Protein AF-A0A2M7PZ20-F1 (afdb_monomer_lite)

pLDDT: mean 94.22, std 8.08, range [56.91, 98.69]

Radius of gyration: 17.61 Å; chains: 1; bounding box: 41×24×47 Å

Secondary structure (DSSP, 8-state):
-EEEEEEEE--S-TT-SEEEEEEEEEEEE--STT-TT-EEEEEEEEEEEPHHHHHHSTT--SEEEEEEEEEEEEEETTEEEEEEEEEEESGGG-TTSPPEEEEEEEEEE--

Sequence (111 aa):
MGGFLQFGVTQASKALEAKNYIGAGVHANGIFSGREDDEFGLALARASFSKDYLSRNVGFKKNETAIEITYKLQVTDWLSVQPSYQYIVNPSGDPALSNASVGLLRAEIAI

Structure (mmCIF, N/CA/C/O backbone):
data_AF-A0A2M7PZ20-F1
#
_entry.id   AF-A0A2M7PZ20-F1
#
loop_
_atom_site.group_PDB
_atom_site.id
_atom_site.type_symbol
_atom_site.label_atom_id
_atom_site.label_alt_id
_atom_site.label_comp_id
_atom_site.label_asym_id
_atom_site.label_entity_id
_atom_site.label_seq_id
_atom_site.pdbx_PDB_ins_code
_atom_site.Cartn_x
_atom_site.Cartn_y
_atom_site.Cartn_z
_atom_site.occupancy
_atom_site.B_iso_or_equiv
_atom_site.auth_seq_id
_atom_site.auth_comp_id
_atom_site.auth_asym_id
_atom_site.auth_atom_id
_atom_site.pdbx_PDB_model_num
ATOM 1 N N . MET A 1 1 ? -1.670 10.419 17.078 1.00 90.94 1 MET A N 1
ATOM 2 C CA . MET A 1 1 ? -1.228 10.843 15.729 1.00 90.94 1 MET A CA 1
ATOM 3 C C . MET A 1 1 ? 0.243 10.534 15.586 1.00 90.94 1 MET A C 1
ATOM 5 O O . MET A 1 1 ? 1.010 10.878 16.479 1.00 90.94 1 MET A O 1
ATOM 9 N N . GLY A 1 2 ? 0.628 9.914 14.481 1.00 96.44 2 GLY A N 1
ATOM 10 C CA . GLY A 1 2 ? 2.014 9.574 14.197 1.00 96.44 2 GLY A CA 1
ATOM 11 C C . GLY A 1 2 ? 2.273 9.521 12.701 1.00 96.44 2 GLY A C 1
ATOM 12 O O . GLY A 1 2 ? 1.360 9.636 11.882 1.00 96.44 2 GLY A O 1
ATOM 13 N N . GLY A 1 3 ? 3.538 9.358 12.341 1.00 97.75 3 GLY A N 1
ATOM 14 C CA . GLY A 1 3 ? 3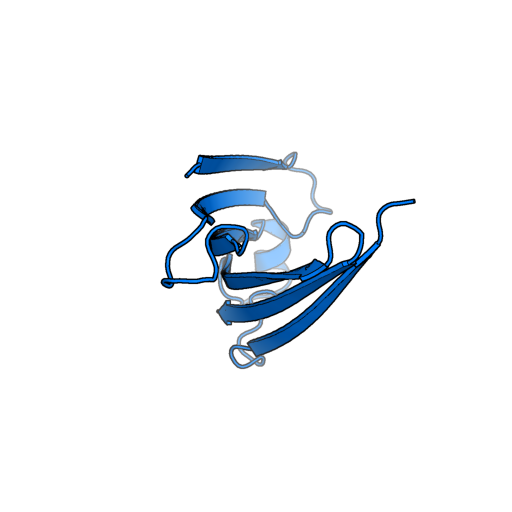.947 9.230 10.953 1.00 97.75 3 GLY A CA 1
ATOM 15 C C . GLY A 1 3 ? 5.228 8.432 10.828 1.00 97.75 3 GLY A C 1
ATOM 16 O O . GLY A 1 3 ? 5.968 8.259 11.797 1.00 97.75 3 GLY A O 1
ATOM 17 N N . PHE A 1 4 ? 5.474 7.939 9.623 1.00 98.19 4 PHE A N 1
ATOM 18 C CA . PHE A 1 4 ? 6.671 7.182 9.306 1.00 98.19 4 PHE A CA 1
ATOM 19 C C . PHE A 1 4 ? 7.257 7.608 7.963 1.00 98.19 4 PHE A C 1
ATOM 21 O O . PHE A 1 4 ? 6.558 8.084 7.066 1.00 98.19 4 PHE A O 1
ATOM 28 N N . LEU A 1 5 ? 8.561 7.378 7.836 1.00 98.06 5 LEU A N 1
ATOM 29 C CA . LEU A 1 5 ? 9.314 7.441 6.593 1.00 98.06 5 LEU A CA 1
ATOM 30 C C . LEU A 1 5 ? 10.179 6.187 6.506 1.00 98.06 5 LEU A C 1
ATOM 32 O O . LEU A 1 5 ? 10.822 5.794 7.479 1.00 98.06 5 LEU A O 1
ATOM 36 N N . GLN A 1 6 ? 10.196 5.565 5.337 1.00 97.44 6 GLN A N 1
ATOM 37 C CA . GLN A 1 6 ? 10.972 4.372 5.045 1.00 97.44 6 GLN A CA 1
ATOM 38 C C . GLN A 1 6 ? 11.735 4.576 3.740 1.00 97.44 6 GLN A C 1
ATOM 40 O O . GLN A 1 6 ? 11.186 5.046 2.747 1.00 97.44 6 GLN A O 1
ATOM 45 N N . PHE A 1 7 ? 13.004 4.187 3.731 1.00 96.88 7 PHE A N 1
ATOM 46 C CA . PHE A 1 7 ? 13.832 4.169 2.535 1.00 96.88 7 PHE A CA 1
ATOM 47 C C . PHE A 1 7 ? 14.546 2.826 2.439 1.00 96.88 7 PHE A C 1
ATOM 49 O O . PHE A 1 7 ? 15.085 2.333 3.428 1.00 96.88 7 PHE A O 1
ATOM 56 N N . GLY A 1 8 ? 14.542 2.237 1.248 1.00 93.19 8 GLY A N 1
ATOM 57 C CA . GLY A 1 8 ? 15.202 0.972 0.960 1.00 93.19 8 GLY A CA 1
ATOM 58 C C . GLY A 1 8 ? 16.026 1.073 -0.313 1.00 93.19 8 GLY A C 1
ATOM 59 O O . GLY A 1 8 ? 15.602 1.675 -1.298 1.00 93.19 8 GLY A O 1
ATOM 60 N N . VAL A 1 9 ? 17.202 0.460 -0.306 1.00 91.31 9 VAL A N 1
ATOM 61 C CA . VAL A 1 9 ? 18.056 0.304 -1.486 1.00 91.31 9 VAL A CA 1
ATOM 62 C C . VAL A 1 9 ? 18.517 -1.132 -1.567 1.00 91.31 9 VAL A C 1
ATOM 64 O O . VAL A 1 9 ? 18.830 -1.757 -0.556 1.00 91.31 9 VAL A O 1
ATOM 67 N N . THR A 1 10 ? 18.561 -1.651 -2.781 1.00 84.88 10 THR A N 1
ATOM 68 C CA . THR A 1 10 ? 19.056 -2.992 -3.052 1.00 84.88 10 THR A CA 1
ATOM 69 C C . THR A 1 10 ? 20.458 -2.922 -3.645 1.00 84.88 10 THR A C 1
ATOM 71 O O . THR A 1 10 ? 20.852 -1.927 -4.263 1.00 84.88 10 THR A O 1
ATOM 74 N N . GLN A 1 11 ? 21.249 -3.976 -3.427 1.00 74.25 11 GLN A N 1
ATOM 75 C CA . GLN A 1 11 ? 22.550 -4.093 -4.081 1.00 74.25 11 GLN A CA 1
ATOM 76 C C . GLN A 1 11 ? 22.366 -4.121 -5.603 1.00 74.25 11 GLN A C 1
ATOM 78 O O . GLN A 1 11 ? 21.374 -4.643 -6.108 1.00 74.25 11 GLN A O 1
ATOM 83 N N . ALA A 1 12 ? 23.350 -3.609 -6.343 1.00 60.66 12 ALA A N 1
ATOM 84 C CA . ALA A 1 12 ? 23.355 -3.574 -7.808 1.00 60.66 12 ALA A CA 1
ATOM 85 C C . ALA A 1 12 ? 23.566 -4.964 -8.453 1.00 60.66 12 ALA A C 1
ATOM 87 O O . ALA A 1 12 ? 24.248 -5.086 -9.471 1.00 60.66 12 ALA A O 1
ATOM 88 N N . SER A 1 13 ? 23.039 -6.027 -7.844 1.00 60.16 13 SER A N 1
ATOM 89 C CA . SER A 1 13 ? 23.048 -7.358 -8.433 1.00 60.16 13 SER A CA 1
ATOM 90 C C . SER A 1 13 ? 21.991 -7.442 -9.537 1.00 60.16 13 SER A C 1
ATOM 92 O O . SER A 1 13 ? 20.950 -6.785 -9.500 1.00 60.16 13 SER A O 1
ATOM 94 N N . LYS A 1 14 ? 22.269 -8.262 -10.551 1.00 56.91 14 LYS A N 1
ATOM 95 C CA . LYS A 1 14 ? 21.442 -8.404 -11.761 1.00 56.91 14 LYS A CA 1
ATOM 96 C C . LYS A 1 14 ? 20.102 -9.116 -11.523 1.00 56.91 14 LYS A C 1
ATOM 98 O O . LYS A 1 14 ? 19.290 -9.211 -12.431 1.00 56.91 14 LYS A O 1
ATOM 103 N N . ALA A 1 15 ? 19.868 -9.643 -10.323 1.00 61.47 15 ALA A N 1
ATOM 104 C CA . ALA A 1 15 ? 18.726 -10.513 -10.053 1.00 61.47 15 ALA A CA 1
ATOM 105 C C . ALA A 1 15 ? 17.498 -9.779 -9.489 1.00 61.47 15 ALA A C 1
ATOM 107 O O . ALA A 1 15 ? 16.418 -10.359 -9.462 1.00 61.47 15 ALA A O 1
ATOM 108 N N . LEU A 1 16 ? 17.640 -8.530 -9.028 1.00 71.56 16 LEU A N 1
ATOM 109 C CA . LEU A 1 16 ? 16.577 -7.840 -8.296 1.00 71.56 16 LEU A CA 1
ATOM 110 C C . LEU A 1 16 ? 15.735 -6.937 -9.202 1.00 71.56 16 LEU A C 1
ATOM 112 O O . LEU A 1 16 ? 16.249 -6.136 -9.988 1.00 71.56 16 LEU A O 1
ATOM 116 N N . GLU A 1 17 ? 14.420 -7.053 -9.047 1.00 79.00 17 GLU A N 1
ATOM 117 C CA . GLU A 1 17 ? 13.420 -6.262 -9.762 1.00 79.00 17 GLU A CA 1
ATOM 118 C C . GLU A 1 17 ? 13.418 -4.797 -9.301 1.00 79.00 17 GLU A C 1
ATOM 120 O O . GLU A 1 17 ? 13.528 -3.890 -10.125 1.00 79.00 17 GLU A O 1
ATOM 125 N N . ALA A 1 18 ? 13.406 -4.548 -7.989 1.00 85.06 18 ALA A N 1
ATOM 126 C CA . ALA A 1 18 ? 13.436 -3.203 -7.415 1.00 85.06 18 ALA A CA 1
ATOM 127 C C . ALA A 1 18 ? 14.867 -2.747 -7.078 1.00 85.06 18 ALA A C 1
ATOM 129 O O . ALA A 1 18 ? 15.658 -3.497 -6.506 1.00 85.06 18 ALA A O 1
ATOM 130 N N . LYS A 1 19 ? 15.192 -1.488 -7.399 1.00 90.75 19 LYS A N 1
ATOM 131 C CA . LYS A 1 19 ? 16.455 -0.805 -7.058 1.00 90.75 19 LYS A CA 1
ATOM 132 C C . LYS A 1 19 ? 16.360 -0.019 -5.756 1.00 90.75 19 LYS A C 1
ATOM 134 O O . LYS A 1 19 ? 17.291 0.003 -4.953 1.00 90.75 19 LYS A O 1
ATOM 139 N N . ASN A 1 20 ? 15.282 0.738 -5.612 1.00 92.62 20 ASN A N 1
ATOM 140 C CA . ASN A 1 20 ? 15.048 1.551 -4.435 1.00 92.62 20 ASN A CA 1
ATOM 141 C C . ASN A 1 20 ? 13.564 1.620 -4.127 1.00 92.62 20 ASN A C 1
ATOM 143 O O . ASN A 1 20 ? 12.719 1.365 -4.986 1.00 92.62 20 ASN A O 1
ATOM 147 N N . TYR A 1 21 ? 13.295 1.973 -2.886 1.00 95.44 21 TYR A N 1
ATOM 148 C CA . TYR A 1 21 ? 11.974 2.067 -2.323 1.00 95.44 21 TYR A CA 1
ATOM 149 C C . TYR A 1 21 ? 11.901 3.299 -1.426 1.00 95.44 21 TYR A C 1
ATOM 151 O O . TYR A 1 21 ? 12.824 3.558 -0.651 1.00 95.44 21 TYR A O 1
ATOM 159 N N . ILE A 1 22 ? 10.801 4.038 -1.523 1.00 97.94 22 ILE A N 1
ATOM 160 C CA . ILE A 1 22 ? 10.427 5.076 -0.563 1.00 97.94 22 ILE A CA 1
ATOM 161 C C . ILE A 1 22 ? 9.011 4.775 -0.086 1.00 97.94 22 ILE A C 1
ATOM 163 O O . ILE A 1 22 ? 8.109 4.604 -0.902 1.00 97.94 22 ILE A O 1
ATOM 167 N N . GLY A 1 23 ? 8.828 4.746 1.227 1.00 98.25 23 GLY A N 1
ATOM 168 C CA . GLY A 1 23 ? 7.535 4.655 1.885 1.00 98.25 23 GLY A CA 1
ATOM 169 C 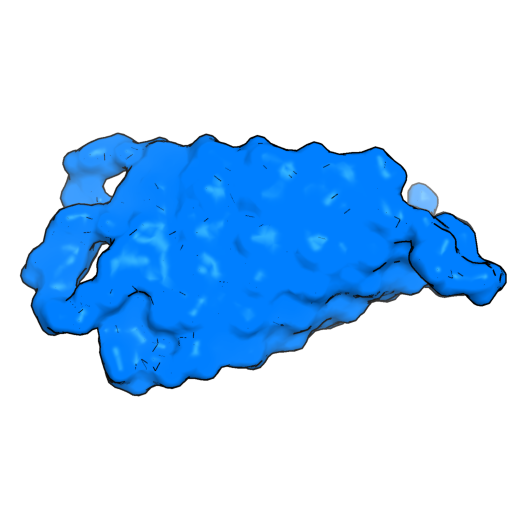C . GLY A 1 23 ? 7.341 5.834 2.827 1.00 98.25 23 GLY A C 1
ATOM 170 O O . GLY A 1 23 ? 8.291 6.293 3.460 1.00 98.25 23 GLY A O 1
ATOM 171 N N . ALA A 1 24 ? 6.120 6.332 2.926 1.00 98.62 24 ALA A N 1
ATOM 172 C CA . ALA A 1 24 ? 5.752 7.373 3.872 1.00 98.62 24 ALA A CA 1
ATOM 173 C C . ALA A 1 24 ? 4.290 7.210 4.269 1.00 98.62 24 ALA A C 1
ATOM 175 O O . ALA A 1 24 ? 3.475 6.772 3.460 1.00 98.62 24 ALA A O 1
ATOM 176 N N . GLY A 1 25 ? 3.938 7.616 5.481 1.00 98.50 25 GLY A N 1
ATOM 177 C CA . GLY A 1 25 ? 2.543 7.612 5.888 1.00 98.50 25 GLY A CA 1
ATOM 178 C C . GLY A 1 25 ? 2.297 8.325 7.199 1.00 98.50 25 GLY A C 1
ATOM 179 O O . GLY A 1 25 ? 3.223 8.644 7.947 1.00 98.50 25 GLY A O 1
ATOM 180 N N . VAL A 1 26 ? 1.022 8.580 7.452 1.00 98.50 26 VAL A N 1
ATOM 181 C CA . VAL A 1 26 ? 0.508 9.222 8.659 1.00 98.50 26 VAL A CA 1
ATOM 182 C C . VAL A 1 26 ? -0.704 8.455 9.162 1.00 98.50 26 VAL A C 1
ATOM 184 O O . VAL A 1 26 ? -1.440 7.862 8.373 1.00 98.50 26 VAL A O 1
ATOM 187 N N . HIS A 1 27 ? -0.919 8.488 10.471 1.00 98.00 27 HIS A N 1
ATOM 188 C CA . HIS A 1 27 ? -2.116 7.940 11.094 1.00 98.00 27 HIS A CA 1
ATOM 189 C C . HIS A 1 27 ? -2.593 8.822 12.247 1.00 98.00 27 HIS A C 1
ATOM 191 O O . HIS A 1 27 ? -1.809 9.531 12.893 1.00 98.00 27 HIS A O 1
ATOM 197 N N . ALA A 1 28 ? -3.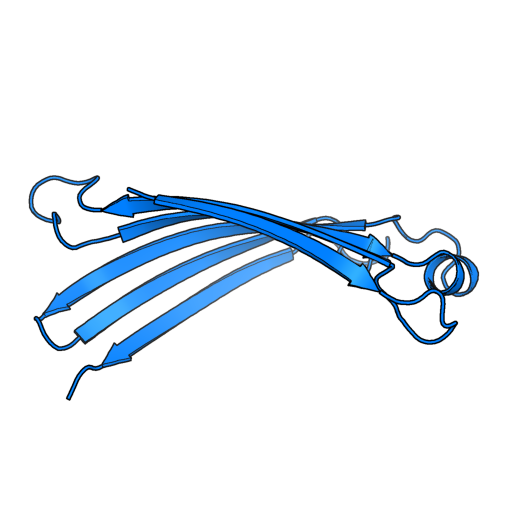892 8.772 12.510 1.00 97.56 28 ALA A N 1
ATOM 198 C CA . ALA A 1 28 ? -4.550 9.521 13.567 1.00 97.56 28 ALA A CA 1
ATOM 199 C C . ALA A 1 28 ? -5.702 8.712 14.165 1.00 97.56 28 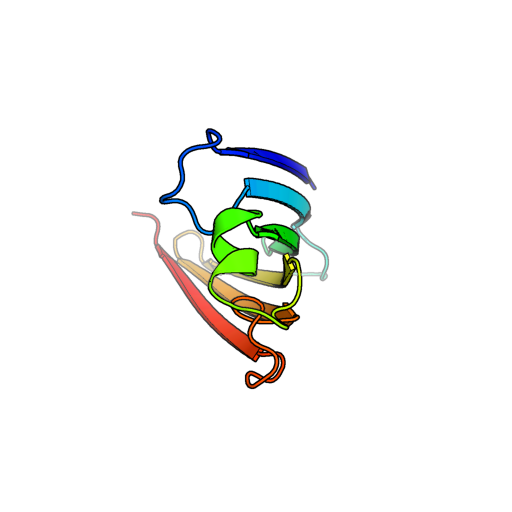ALA A C 1
ATOM 201 O O . ALA A 1 28 ? -6.469 8.093 13.430 1.00 97.56 28 ALA A O 1
ATOM 202 N N . ASN A 1 29 ? -5.833 8.768 15.489 1.00 97.06 29 ASN A N 1
ATOM 203 C CA . ASN A 1 29 ? -6.949 8.172 16.215 1.00 97.06 29 ASN A CA 1
ATOM 204 C C . ASN A 1 29 ? -8.069 9.201 16.410 1.00 97.06 29 ASN A C 1
ATOM 206 O O . ASN A 1 29 ? -7.797 10.406 16.434 1.00 97.06 29 ASN A O 1
ATOM 210 N N . GLY A 1 30 ? -9.308 8.734 16.552 1.00 91.62 30 GLY A N 1
ATOM 211 C CA . GLY A 1 30 ? -10.432 9.562 16.990 1.00 91.62 30 GLY A CA 1
ATOM 212 C C . GLY A 1 30 ? -10.854 10.670 16.027 1.00 91.62 30 GLY A C 1
ATOM 213 O O . GLY A 1 30 ? -11.254 11.746 16.463 1.00 91.62 30 GLY A O 1
ATOM 214 N N . ILE A 1 31 ? -10.771 10.435 14.711 1.00 91.25 31 ILE A N 1
ATOM 215 C CA . ILE A 1 31 ? -11.205 11.425 13.701 1.00 91.25 31 ILE A CA 1
ATOM 216 C C . ILE A 1 31 ? -12.734 11.632 13.722 1.00 91.25 31 ILE A C 1
ATOM 218 O O . ILE A 1 31 ? -13.223 12.695 13.339 1.00 91.25 31 ILE A O 1
ATOM 222 N N . PHE A 1 32 ? -13.496 10.643 14.197 1.00 91.44 32 PHE A N 1
ATOM 223 C CA . PHE A 1 32 ? -14.952 10.708 14.322 1.00 91.44 32 PHE A CA 1
ATOM 224 C C . PHE A 1 32 ? -15.380 10.714 15.794 1.00 91.44 32 PHE A C 1
ATOM 226 O O . PHE A 1 32 ? -14.850 9.960 16.607 1.00 91.44 32 PHE A O 1
ATOM 233 N N . SER A 1 33 ? -16.369 11.548 16.129 1.00 91.75 33 SER A N 1
ATOM 234 C CA . SER A 1 33 ? -16.931 11.617 17.485 1.00 91.75 33 SER A CA 1
ATOM 235 C C . SER A 1 33 ? -17.609 10.296 17.870 1.00 91.75 33 SER A C 1
ATOM 237 O O . SER A 1 33 ? -18.366 9.740 17.072 1.00 91.75 33 SER A O 1
ATOM 239 N N . GLY A 1 34 ? -17.337 9.798 19.081 1.00 93.19 34 GLY A N 1
ATOM 240 C CA . GLY A 1 34 ? -17.822 8.505 19.574 1.00 93.19 34 GLY A CA 1
ATOM 241 C C . GLY A 1 34 ? -17.026 7.297 19.066 1.00 93.19 34 GLY A C 1
ATOM 242 O O . GLY A 1 34 ? -17.474 6.162 19.231 1.00 93.19 34 GLY A O 1
ATOM 243 N N . ARG A 1 35 ? -15.894 7.533 18.389 1.00 94.81 35 ARG A N 1
ATOM 244 C CA . ARG A 1 35 ? -14.976 6.517 17.845 1.00 94.81 35 ARG A CA 1
ATOM 245 C C . ARG A 1 35 ? -13.525 6.904 18.137 1.00 94.81 35 ARG A C 1
ATOM 247 O O . ARG A 1 35 ? -12.665 6.864 17.261 1.00 94.81 35 ARG A O 1
ATOM 254 N N . GLU A 1 36 ? -13.267 7.332 19.365 1.00 96.19 36 GLU A N 1
ATOM 255 C CA . GLU A 1 36 ? -11.983 7.878 19.813 1.00 96.19 36 GLU A CA 1
ATOM 256 C C . GLU A 1 36 ? -10.834 6.860 19.696 1.00 96.19 36 GLU A C 1
ATOM 258 O O . GLU A 1 36 ? -9.698 7.250 19.421 1.00 96.19 36 GLU A O 1
ATOM 263 N N . ASP A 1 37 ? -11.151 5.568 19.818 1.00 95.88 37 ASP A N 1
ATOM 264 C CA . ASP A 1 37 ? -10.201 4.453 19.710 1.00 95.88 37 ASP A CA 1
ATOM 265 C C . ASP A 1 37 ? -9.972 3.964 18.267 1.00 95.88 37 ASP A C 1
ATOM 267 O O . ASP A 1 37 ? -9.046 3.189 18.016 1.00 95.88 37 ASP A O 1
ATOM 271 N N . ASP A 1 38 ? -10.782 4.410 17.299 1.00 97.50 38 ASP A N 1
ATOM 272 C CA . ASP A 1 38 ? -10.586 4.050 15.893 1.00 97.50 38 ASP A CA 1
ATOM 273 C C . ASP A 1 38 ? -9.362 4.783 15.322 1.00 97.50 38 ASP A C 1
ATOM 275 O O . ASP A 1 38 ? -9.090 5.934 15.671 1.00 97.50 38 ASP A O 1
ATOM 279 N N . GLU A 1 39 ? -8.641 4.148 14.395 1.00 98.00 39 GLU A N 1
ATOM 280 C CA . GLU A 1 39 ? -7.463 4.723 13.737 1.00 98.00 39 GLU A CA 1
ATOM 281 C C . GLU A 1 39 ? -7.664 4.847 12.229 1.00 98.00 39 GLU A C 1
ATOM 283 O O . GLU A 1 39 ? -7.994 3.883 11.544 1.00 98.00 39 GLU A O 1
ATOM 288 N N . PHE A 1 40 ? -7.396 6.025 11.681 1.00 98.25 40 PHE A N 1
ATOM 289 C CA . PHE A 1 40 ? -7.320 6.252 10.244 1.00 98.25 40 PHE A CA 1
ATOM 290 C C . PHE A 1 40 ? -5.864 6.397 9.812 1.00 98.25 40 PHE A C 1
ATOM 292 O O . PHE A 1 40 ? -5.086 7.094 10.466 1.00 98.25 40 PHE A O 1
ATOM 299 N N . GLY A 1 41 ? -5.515 5.798 8.675 1.00 98.25 41 GLY A N 1
ATOM 300 C CA . GLY A 1 41 ? -4.180 5.861 8.092 1.00 98.25 41 GLY A CA 1
ATOM 301 C C . GLY A 1 41 ? -4.203 6.207 6.608 1.00 98.25 41 GLY A C 1
ATOM 302 O O . GLY A 1 41 ? -5.101 5.800 5.870 1.00 98.25 41 GLY A O 1
ATOM 303 N N . LEU A 1 42 ? -3.182 6.947 6.177 1.00 98.50 42 LEU A N 1
ATOM 304 C CA . LEU A 1 42 ? -2.881 7.232 4.777 1.00 98.50 42 LEU A CA 1
ATOM 305 C C . LEU A 1 42 ? -1.395 6.972 4.535 1.00 98.50 42 LEU A C 1
ATOM 307 O O . LEU A 1 42 ? -0.542 7.528 5.234 1.00 98.50 42 LEU A O 1
ATOM 311 N N . ALA A 1 43 ? -1.083 6.163 3.528 1.00 98.56 43 ALA A N 1
ATOM 312 C CA . ALA A 1 43 ? 0.283 5.806 3.184 1.00 98.56 43 ALA A CA 1
ATOM 313 C C . ALA A 1 43 ? 0.542 5.827 1.672 1.00 98.56 43 ALA A C 1
ATOM 315 O O . ALA A 1 43 ? -0.353 5.725 0.835 1.00 98.56 43 ALA A O 1
ATOM 316 N N . LEU A 1 44 ? 1.817 5.978 1.348 1.00 98.44 44 LEU A N 1
ATOM 317 C CA . LEU A 1 44 ? 2.411 6.023 0.023 1.00 98.44 44 LEU A CA 1
ATOM 318 C C . LEU A 1 44 ? 3.595 5.060 0.041 1.00 98.44 44 LEU A C 1
ATOM 320 O O . LEU A 1 44 ? 4.441 5.128 0.933 1.00 98.44 44 LEU A O 1
ATOM 324 N N . ALA A 1 45 ? 3.701 4.231 -0.984 1.00 98.31 45 ALA A N 1
ATOM 325 C CA . ALA A 1 45 ? 4.843 3.372 -1.234 1.00 98.31 45 ALA A CA 1
ATOM 326 C C . ALA A 1 45 ? 5.238 3.483 -2.708 1.00 98.31 45 ALA A C 1
ATOM 328 O O . ALA A 1 45 ? 4.391 3.407 -3.593 1.00 98.31 45 ALA A O 1
ATOM 329 N N . ARG A 1 46 ? 6.524 3.679 -2.996 1.00 98.06 46 ARG A N 1
ATOM 330 C CA . ARG A 1 46 ? 7.047 3.768 -4.361 1.00 98.06 46 ARG A CA 1
ATOM 331 C C . ARG A 1 46 ? 8.293 2.919 -4.510 1.00 98.06 46 ARG A C 1
ATOM 333 O O . ARG A 1 46 ? 9.316 3.217 -3.896 1.00 98.06 46 ARG A O 1
ATOM 340 N N . ALA A 1 47 ? 8.226 1.931 -5.393 1.00 96.62 47 ALA A N 1
ATOM 341 C CA . ALA A 1 47 ? 9.358 1.108 -5.788 1.00 96.62 47 ALA A CA 1
ATOM 342 C C . ALA A 1 47 ? 9.845 1.534 -7.178 1.00 96.62 47 ALA A C 1
ATOM 344 O O . ALA A 1 47 ? 9.062 1.595 -8.122 1.00 96.62 47 ALA A O 1
ATOM 345 N N . SER A 1 48 ? 11.137 1.836 -7.328 1.00 95.69 48 SER A N 1
ATOM 346 C CA . SER A 1 48 ? 11.746 2.046 -8.648 1.00 95.69 48 SER A CA 1
ATOM 347 C C . SER A 1 48 ? 12.418 0.772 -9.123 1.00 95.69 48 SER A C 1
ATOM 349 O O . SER A 1 48 ? 13.224 0.191 -8.393 1.00 95.69 48 SER A O 1
ATOM 351 N N . PHE A 1 49 ? 12.166 0.386 -10.368 1.00 94.69 49 PHE A N 1
ATOM 352 C CA . PHE A 1 49 ? 12.750 -0.817 -10.944 1.00 94.69 49 PHE A CA 1
ATOM 353 C C . PHE A 1 49 ? 14.233 -0.643 -11.283 1.00 94.69 49 PHE A C 1
ATOM 355 O O . PHE A 1 49 ? 14.725 0.457 -11.571 1.00 94.69 49 PHE A O 1
ATOM 362 N N . SER A 1 50 ? 14.973 -1.747 -11.227 1.00 92.62 50 SER A N 1
ATOM 363 C CA . SER A 1 50 ? 16.383 -1.792 -11.590 1.00 92.62 50 SER A CA 1
ATOM 364 C C . SER A 1 50 ? 16.576 -1.612 -13.097 1.00 92.62 50 SER A C 1
ATOM 366 O O . SER A 1 50 ? 15.698 -1.897 -13.912 1.00 92.62 50 SER A O 1
ATOM 368 N N . LYS A 1 51 ? 17.754 -1.114 -13.495 1.00 91.31 51 LYS A N 1
ATOM 369 C CA . LYS A 1 51 ? 18.088 -0.968 -14.922 1.00 91.31 51 LYS A CA 1
ATOM 370 C C . LYS A 1 51 ? 18.082 -2.317 -15.640 1.00 91.31 51 LYS A C 1
ATOM 372 O O . LYS A 1 51 ? 17.694 -2.371 -16.798 1.00 91.31 51 LYS A O 1
ATOM 377 N N . ASP A 1 52 ? 18.513 -3.371 -14.949 1.00 90.94 52 ASP A N 1
ATOM 378 C CA . ASP A 1 52 ? 18.536 -4.728 -15.488 1.00 90.94 52 ASP A CA 1
ATOM 379 C C . ASP A 1 52 ? 17.114 -5.216 -15.794 1.00 90.94 52 ASP A C 1
ATOM 381 O O . ASP A 1 52 ? 16.831 -5.593 -16.932 1.00 90.94 52 ASP A O 1
ATOM 385 N N . TYR A 1 53 ? 16.194 -5.074 -14.834 1.00 91.31 53 TYR A N 1
ATOM 386 C CA . TYR A 1 53 ? 14.781 -5.393 -15.032 1.00 91.31 53 TYR A CA 1
ATOM 387 C C . TYR A 1 53 ? 14.178 -4.643 -16.228 1.00 91.31 53 TYR A C 1
ATOM 389 O O . TYR A 1 53 ? 13.557 -5.255 -17.092 1.00 91.31 53 TYR A O 1
ATOM 397 N N . LEU A 1 54 ? 14.428 -3.335 -16.340 1.00 92.75 54 LEU A N 1
ATOM 398 C CA . LEU A 1 54 ? 13.926 -2.526 -17.459 1.00 92.75 54 LEU A CA 1
ATOM 399 C C . LEU A 1 54 ? 14.589 -2.865 -18.804 1.00 92.75 54 LEU A C 1
ATOM 401 O O . LEU A 1 54 ? 13.971 -2.687 -19.848 1.00 92.75 54 LEU A O 1
ATOM 405 N N . SER A 1 55 ? 15.836 -3.349 -18.803 1.00 93.12 55 SER A N 1
ATOM 406 C CA . SER A 1 55 ? 16.515 -3.786 -20.031 1.00 93.12 55 SER A CA 1
ATOM 407 C C . SER A 1 55 ? 15.963 -5.104 -20.574 1.00 93.12 55 SER A C 1
ATOM 409 O O . SER A 1 55 ? 15.932 -5.293 -21.787 1.00 93.12 55 SER A O 1
ATOM 411 N N . ARG A 1 56 ? 15.487 -5.988 -19.686 1.00 93.56 56 ARG A N 1
ATOM 412 C CA . ARG A 1 56 ? 14.796 -7.234 -20.048 1.00 93.56 56 ARG A CA 1
ATOM 413 C C . ARG A 1 56 ? 13.333 -7.009 -20.429 1.00 93.56 56 ARG A C 1
ATOM 415 O O . ARG A 1 56 ? 12.788 -7.796 -21.191 1.00 93.56 56 ARG A O 1
ATOM 422 N N . ASN A 1 57 ? 12.734 -5.923 -19.944 1.00 94.12 57 ASN A N 1
ATOM 423 C CA . ASN A 1 57 ? 11.336 -5.566 -20.170 1.00 94.12 57 ASN A CA 1
ATOM 424 C C . ASN A 1 57 ? 11.234 -4.192 -20.850 1.00 94.12 57 ASN A C 1
ATOM 426 O O . ASN A 1 57 ? 10.811 -3.193 -20.261 1.00 94.12 57 ASN A O 1
ATOM 430 N N . VAL A 1 58 ? 11.692 -4.123 -22.101 1.00 94.81 58 VAL A N 1
ATOM 431 C CA . VAL A 1 58 ? 11.731 -2.868 -22.863 1.00 94.81 58 VAL A CA 1
ATOM 432 C C . VAL A 1 58 ? 10.322 -2.283 -22.988 1.00 94.81 58 VAL A C 1
ATOM 434 O O . VAL A 1 58 ? 9.389 -2.955 -23.411 1.00 94.81 58 VAL A O 1
ATOM 437 N N . GLY A 1 59 ? 10.177 -1.004 -22.631 1.00 94.38 59 GLY A N 1
ATOM 438 C CA . GLY A 1 59 ? 8.892 -0.297 -22.642 1.00 94.38 59 GLY A CA 1
ATOM 439 C C . GLY A 1 59 ? 8.172 -0.267 -21.291 1.00 94.38 5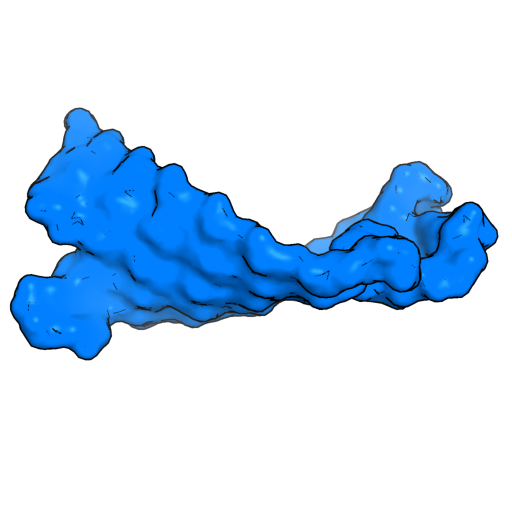9 GLY A C 1
ATOM 440 O O . GLY A 1 59 ? 7.216 0.497 -21.142 1.00 94.38 59 GLY A O 1
ATOM 441 N N . PHE A 1 60 ? 8.655 -1.010 -20.289 1.00 96.69 60 PHE A N 1
ATOM 442 C CA . PHE A 1 60 ? 8.081 -0.980 -18.946 1.00 96.69 60 PHE A CA 1
ATOM 443 C C . PHE A 1 60 ? 8.298 0.378 -18.267 1.00 96.69 60 PHE A C 1
ATOM 445 O O . PHE A 1 60 ? 9.294 1.085 -18.470 1.00 96.69 60 PHE A O 1
ATOM 452 N N . LYS A 1 61 ? 7.327 0.766 -17.442 1.00 97.19 61 LYS A N 1
ATOM 453 C CA . LYS A 1 61 ? 7.380 1.949 -16.586 1.00 97.19 61 LYS A CA 1
ATOM 454 C C . LYS A 1 61 ? 8.466 1.761 -15.534 1.00 97.19 61 LYS A C 1
ATOM 456 O O . LYS A 1 61 ? 8.759 0.661 -15.093 1.00 97.19 61 LYS A O 1
ATOM 461 N N . LYS A 1 62 ? 9.073 2.869 -15.108 1.00 95.88 62 LYS A N 1
ATOM 462 C CA . LYS A 1 62 ? 10.271 2.854 -14.246 1.00 95.88 62 LYS A CA 1
ATOM 463 C C . LYS A 1 62 ? 9.984 2.590 -12.766 1.00 95.88 62 LYS A C 1
ATOM 465 O O . LYS A 1 62 ? 10.925 2.485 -11.984 1.00 95.88 62 LYS A O 1
ATOM 470 N N . ASN A 1 63 ? 8.723 2.609 -12.362 1.00 96.69 63 ASN A N 1
ATOM 471 C CA . ASN A 1 63 ? 8.317 2.492 -10.972 1.00 96.69 63 ASN A CA 1
ATOM 472 C C . ASN A 1 63 ? 6.873 2.027 -10.872 1.00 96.69 63 ASN A C 1
ATOM 474 O O . ASN A 1 63 ? 6.070 2.311 -11.762 1.00 96.69 63 ASN A O 1
ATOM 478 N N . GLU A 1 64 ? 6.589 1.409 -9.739 1.00 98.06 64 GLU A N 1
ATOM 479 C CA . GLU A 1 64 ? 5.259 1.132 -9.228 1.00 98.06 64 GLU A CA 1
ATOM 480 C C . GLU A 1 64 ? 5.018 2.037 -8.015 1.00 98.06 64 GLU A C 1
ATOM 482 O O . GLU A 1 64 ? 5.938 2.320 -7.238 1.00 98.06 64 GLU A O 1
ATOM 487 N N . THR A 1 65 ? 3.802 2.559 -7.878 1.00 98.44 65 THR A N 1
ATOM 488 C CA . THR A 1 65 ? 3.406 3.371 -6.719 1.00 98.44 65 THR A CA 1
ATOM 489 C C . THR A 1 65 ? 2.096 2.850 -6.152 1.00 98.44 65 THR A C 1
ATOM 491 O O . THR A 1 65 ? 1.115 2.787 -6.882 1.00 98.44 65 THR A O 1
ATOM 494 N N . ALA A 1 66 ? 2.069 2.535 -4.861 1.00 98.50 66 ALA A N 1
ATOM 495 C CA . ALA A 1 66 ? 0.866 2.194 -4.119 1.00 98.50 66 ALA A CA 1
ATOM 496 C C . ALA A 1 66 ? 0.476 3.352 -3.192 1.00 98.50 66 ALA A C 1
ATOM 498 O O . ALA A 1 66 ? 1.320 3.924 -2.498 1.00 98.50 66 ALA A O 1
ATOM 499 N N . ILE A 1 67 ? -0.805 3.701 -3.196 1.00 98.62 67 ILE A N 1
ATOM 500 C CA . ILE A 1 67 ? -1.420 4.636 -2.251 1.00 98.62 67 ILE A CA 1
ATOM 501 C C . ILE A 1 67 ? -2.408 3.827 -1.426 1.00 98.62 67 ILE A C 1
ATOM 503 O O . ILE A 1 67 ? -3.267 3.167 -2.004 1.00 98.62 67 ILE A O 1
ATOM 507 N N . GLU A 1 68 ? -2.297 3.877 -0.105 1.00 98.69 68 GLU A N 1
ATOM 508 C CA . GLU A 1 68 ? -3.118 3.094 0.813 1.00 98.69 68 GLU A CA 1
ATOM 509 C C . GLU A 1 68 ? -3.905 3.993 1.763 1.00 98.69 68 GLU A C 1
ATOM 511 O O . GLU A 1 68 ? -3.360 4.936 2.334 1.00 98.69 68 GLU A O 1
ATOM 516 N N . ILE A 1 69 ? -5.180 3.661 1.958 1.00 98.56 69 ILE A N 1
ATOM 517 C CA . ILE A 1 69 ? -6.031 4.202 3.016 1.00 98.56 69 ILE A CA 1
ATOM 518 C C . ILE A 1 69 ? -6.467 3.042 3.906 1.00 98.56 69 ILE A C 1
ATOM 520 O O . ILE A 1 69 ? -6.927 2.011 3.412 1.00 98.56 69 ILE A O 1
ATOM 524 N N . THR A 1 70 ? -6.361 3.219 5.218 1.00 98.31 70 THR A N 1
ATOM 525 C CA . THR A 1 70 ? -6.768 2.231 6.223 1.00 98.31 70 THR A CA 1
ATOM 526 C C . THR A 1 70 ? -7.702 2.863 7.242 1.00 98.31 70 THR A C 1
ATOM 528 O O . THR A 1 70 ? -7.516 4.021 7.618 1.00 98.31 70 THR A O 1
ATOM 531 N N . TYR A 1 71 ? -8.659 2.090 7.747 1.00 98.06 71 TYR A N 1
ATOM 532 C CA . TYR A 1 71 ? -9.466 2.486 8.899 1.00 98.06 71 TYR A CA 1
ATOM 533 C C . TYR A 1 71 ? -9.610 1.306 9.852 1.00 98.06 71 TYR A C 1
ATOM 535 O O . TYR A 1 71 ? -10.261 0.326 9.511 1.00 98.06 71 TYR A O 1
ATOM 543 N N . LYS A 1 72 ? -8.973 1.367 11.018 1.00 98.06 72 LYS A N 1
ATOM 544 C CA . LYS A 1 72 ? -9.072 0.357 12.068 1.00 98.06 72 LYS A CA 1
ATOM 545 C C . LYS A 1 72 ? -10.226 0.717 12.995 1.00 98.06 72 LYS A C 1
ATOM 547 O O . LYS A 1 72 ? -10.165 1.717 13.701 1.00 98.06 72 LYS A O 1
ATOM 552 N N . LEU A 1 73 ? -11.255 -0.119 12.984 1.00 97.38 73 LEU A N 1
ATOM 553 C CA . LEU A 1 73 ? -12.383 -0.073 13.900 1.00 97.38 73 LEU A CA 1
ATOM 554 C C . LEU A 1 73 ? -12.046 -0.876 15.152 1.00 97.38 73 LEU A C 1
ATOM 556 O O . LEU A 1 73 ? -11.892 -2.099 15.065 1.00 97.38 73 LEU A O 1
ATOM 560 N N . GLN A 1 74 ? -12.008 -0.225 16.311 1.00 97.38 74 GLN A N 1
ATOM 561 C CA . GLN A 1 74 ? -12.041 -0.930 17.587 1.00 97.38 74 GLN A CA 1
ATOM 562 C C . GLN A 1 74 ? -13.499 -1.327 17.854 1.00 97.38 74 GLN A C 1
ATOM 564 O O . GLN A 1 74 ? -14.393 -0.483 17.979 1.00 97.38 74 GLN A O 1
ATOM 569 N N . VAL A 1 75 ? -13.773 -2.633 17.821 1.00 96.69 75 VAL A N 1
ATOM 570 C CA . VAL A 1 75 ? -15.136 -3.170 17.980 1.00 96.69 75 VAL A CA 1
ATOM 571 C C . VAL A 1 75 ? -15.419 -3.451 19.452 1.00 96.69 75 VAL A C 1
ATOM 573 O O . VAL A 1 75 ? -16.494 -3.135 19.948 1.00 96.69 75 VAL A O 1
ATOM 576 N N . THR A 1 76 ? -14.442 -4.036 20.143 1.00 96.06 76 THR A N 1
ATOM 577 C CA . THR A 1 76 ? -14.423 -4.287 21.593 1.00 96.06 76 THR A CA 1
ATOM 578 C C . THR A 1 76 ? -12.975 -4.224 22.075 1.00 96.06 76 THR A C 1
ATOM 580 O O . THR A 1 76 ? -12.078 -4.216 21.240 1.00 96.06 76 THR A O 1
ATOM 583 N N . ASP A 1 77 ? -12.708 -4.282 23.377 1.00 94.31 77 ASP A N 1
ATOM 584 C CA . ASP A 1 77 ? -11.336 -4.241 23.919 1.00 94.31 77 ASP A CA 1
ATOM 585 C C . ASP A 1 77 ? -10.408 -5.348 23.380 1.00 94.31 77 ASP A C 1
ATOM 587 O O . ASP A 1 77 ? -9.195 -5.170 23.316 1.00 94.31 77 ASP A O 1
ATOM 591 N N . TRP A 1 78 ? -10.969 -6.478 22.945 1.00 96.50 78 TRP A N 1
ATOM 592 C CA . TRP A 1 78 ? -10.220 -7.635 22.446 1.00 96.50 78 TRP A CA 1
ATOM 593 C C . TRP A 1 78 ? -10.325 -7.834 20.928 1.00 96.50 78 TRP A C 1
ATOM 595 O O . TRP A 1 78 ? -9.646 -8.709 20.397 1.00 96.50 78 TRP A O 1
ATOM 605 N N . LEU A 1 79 ? -11.149 -7.052 20.217 1.00 97.50 79 LEU A N 1
ATOM 606 C CA . LEU A 1 79 ? -11.391 -7.211 18.778 1.00 97.50 79 LEU A CA 1
ATOM 607 C C . LEU A 1 79 ? -11.303 -5.888 18.031 1.00 97.50 79 LEU A C 1
ATOM 609 O O . LEU A 1 79 ? -12.043 -4.943 18.318 1.00 97.50 79 LEU A O 1
ATOM 613 N N . SER A 1 80 ? -10.519 -5.893 16.958 1.00 97.94 80 SER A N 1
ATOM 614 C CA . SER A 1 80 ? -10.528 -4.828 15.962 1.00 97.94 80 SER A CA 1
ATOM 615 C C . SER A 1 80 ? -10.620 -5.368 14.540 1.00 97.94 80 SER A C 1
ATOM 617 O O . SER A 1 80 ? -10.205 -6.492 14.248 1.00 97.94 80 SER A O 1
ATOM 619 N N . VAL A 1 81 ? -11.184 -4.556 13.649 1.00 98.25 81 VAL A N 1
ATOM 620 C CA . VAL A 1 81 ? -11.315 -4.848 12.220 1.00 98.25 81 VAL A CA 1
ATOM 621 C C . VAL A 1 81 ? -10.768 -3.668 11.435 1.00 98.25 81 VAL A C 1
ATOM 623 O O . VAL A 1 81 ? -11.152 -2.534 11.677 1.00 98.25 81 VAL A O 1
ATOM 626 N N . GLN A 1 82 ? -9.893 -3.924 10.474 1.00 98.31 82 GLN A N 1
ATOM 627 C CA . GLN A 1 82 ? -9.235 -2.903 9.675 1.00 98.31 82 GLN A CA 1
ATOM 628 C C . GLN A 1 82 ? -9.415 -3.199 8.184 1.00 98.31 82 GLN A C 1
ATOM 630 O O . GLN A 1 82 ? -8.624 -3.952 7.604 1.00 98.31 82 GLN A O 1
ATOM 635 N N . PRO A 1 83 ? -10.453 -2.641 7.538 1.00 98.25 83 PRO A N 1
ATOM 636 C CA . PRO A 1 83 ? -10.461 -2.488 6.095 1.00 98.25 83 PRO A CA 1
ATOM 637 C C . PRO A 1 83 ? -9.290 -1.616 5.632 1.00 98.25 83 PRO A C 1
ATOM 639 O O . PRO A 1 83 ? -8.959 -0.593 6.245 1.00 98.25 83 PRO A O 1
ATOM 642 N N . SER A 1 84 ? -8.699 -1.996 4.506 1.00 98.19 84 SER A N 1
ATOM 643 C CA . SER A 1 84 ? -7.810 -1.129 3.747 1.00 98.19 84 SER A CA 1
ATOM 644 C C . SER A 1 84 ? -8.105 -1.178 2.258 1.00 98.19 84 SER A C 1
ATOM 646 O O . SER A 1 84 ? -8.619 -2.161 1.716 1.00 98.19 84 SER A O 1
ATOM 648 N N . TYR A 1 85 ? -7.803 -0.063 1.607 1.00 98.69 85 TYR A N 1
ATOM 649 C CA . TYR A 1 85 ? -7.899 0.106 0.173 1.00 98.69 85 TYR A CA 1
ATOM 650 C C . TYR A 1 85 ? -6.559 0.594 -0.354 1.00 98.69 85 TYR A C 1
ATOM 652 O O . TYR A 1 85 ? -6.021 1.583 0.145 1.00 98.69 85 TYR A O 1
ATOM 660 N N . GLN A 1 86 ? -6.048 -0.075 -1.381 1.00 98.50 86 GLN A N 1
ATOM 661 C CA . GLN A 1 86 ? -4.824 0.307 -2.065 1.00 98.50 86 GLN A CA 1
ATOM 662 C C . GLN A 1 86 ? -5.101 0.563 -3.542 1.00 98.50 86 GLN A C 1
ATOM 664 O O . GLN A 1 86 ? -5.750 -0.236 -4.218 1.00 98.50 86 GLN A O 1
ATOM 669 N N . TYR A 1 87 ? -4.573 1.670 -4.054 1.00 98.62 87 TYR A N 1
ATOM 670 C CA . TYR A 1 87 ? -4.536 1.958 -5.480 1.00 98.62 87 TYR A CA 1
ATOM 671 C C . TYR A 1 87 ? -3.096 1.887 -5.980 1.00 98.62 87 TYR A C 1
ATOM 673 O O . TYR A 1 87 ? -2.237 2.645 -5.525 1.00 98.62 87 TYR A O 1
ATOM 681 N N . ILE A 1 88 ? -2.843 0.968 -6.910 1.00 98.69 88 ILE A N 1
ATOM 682 C CA . ILE A 1 88 ? -1.515 0.651 -7.431 1.00 98.69 88 ILE A CA 1
ATOM 683 C C . ILE A 1 88 ? -1.405 1.176 -8.860 1.00 98.69 88 ILE A C 1
ATOM 685 O O . ILE A 1 88 ? -2.137 0.764 -9.762 1.00 98.69 88 ILE A O 1
ATOM 689 N N . VAL A 1 89 ? -0.463 2.089 -9.065 1.00 98.62 89 VAL A N 1
ATOM 690 C CA . VAL A 1 89 ? -0.148 2.712 -10.348 1.00 98.62 89 VAL A CA 1
ATOM 691 C C . VAL A 1 89 ? 1.052 2.017 -10.976 1.00 98.62 89 VAL A C 1
ATOM 693 O O . VAL A 1 89 ? 2.106 1.914 -10.347 1.00 98.62 89 VAL A O 1
ATOM 696 N N . ASN A 1 90 ? 0.904 1.634 -12.247 1.00 97.88 90 ASN A N 1
ATOM 697 C CA . ASN A 1 90 ? 1.867 0.844 -13.023 1.00 97.88 90 ASN A CA 1
ATOM 698 C C . ASN A 1 90 ? 2.280 -0.481 -12.337 1.00 97.88 90 ASN A C 1
ATOM 700 O O . ASN A 1 90 ? 3.470 -0.643 -12.042 1.00 97.88 90 ASN A O 1
ATOM 704 N N . PRO A 1 91 ? 1.345 -1.422 -12.092 1.00 97.00 91 PRO A N 1
ATOM 705 C CA . PRO A 1 91 ? 1.682 -2.722 -11.510 1.00 97.00 91 PRO A CA 1
ATOM 706 C C . PRO A 1 91 ? 2.809 -3.425 -12.287 1.00 97.00 91 PRO A C 1
ATOM 708 O O . PRO A 1 91 ? 2.767 -3.491 -13.516 1.00 97.00 91 PRO A O 1
ATOM 711 N N . SER A 1 92 ? 3.854 -3.876 -11.591 1.00 94.25 92 SER A N 1
ATOM 712 C CA . SER A 1 92 ? 5.088 -4.482 -12.130 1.00 94.25 92 SER A CA 1
ATOM 713 C C . SER A 1 92 ? 5.817 -3.646 -13.198 1.00 94.25 92 SER A C 1
ATOM 715 O O . SER A 1 92 ? 6.753 -4.112 -13.852 1.00 94.25 92 SER A O 1
ATOM 717 N N . GLY A 1 93 ? 5.395 -2.395 -13.401 1.00 95.69 93 GLY A N 1
ATOM 718 C CA . GLY A 1 93 ? 5.813 -1.543 -14.506 1.00 95.69 93 GLY A CA 1
ATOM 719 C C . GLY A 1 93 ? 5.291 -1.967 -15.884 1.00 95.69 93 GLY A C 1
ATOM 720 O O . GLY A 1 93 ? 5.650 -1.316 -16.864 1.00 95.69 93 GLY A O 1
ATOM 721 N N . ASP A 1 94 ? 4.463 -3.002 -15.997 1.00 96.94 94 ASP A N 1
ATOM 722 C CA . ASP A 1 94 ? 4.024 -3.535 -17.289 1.00 96.94 94 ASP A CA 1
ATOM 723 C C . ASP A 1 94 ? 2.944 -2.627 -17.917 1.00 96.94 94 ASP A C 1
ATOM 725 O O . ASP A 1 94 ? 1.884 -2.433 -17.319 1.00 96.94 94 ASP A O 1
ATOM 729 N N . PRO A 1 95 ? 3.163 -2.046 -19.114 1.00 95.62 95 PRO A N 1
ATOM 730 C CA . PRO A 1 95 ? 2.171 -1.198 -19.772 1.00 95.62 95 PRO A CA 1
ATOM 731 C C . PRO A 1 95 ? 0.922 -1.955 -20.247 1.00 95.62 95 PRO A C 1
ATOM 733 O O . PRO A 1 95 ? -0.065 -1.303 -20.586 1.00 95.62 95 PRO A O 1
ATOM 736 N N . ALA A 1 96 ? 0.948 -3.291 -20.303 1.00 97.56 96 ALA A N 1
ATOM 737 C CA . ALA A 1 96 ? -0.229 -4.108 -20.581 1.00 97.56 96 ALA A CA 1
ATOM 738 C C . ALA A 1 96 ? -1.173 -4.203 -19.369 1.00 97.56 96 ALA A C 1
ATOM 740 O O . ALA A 1 96 ? -2.356 -4.506 -19.536 1.00 97.56 96 ALA A O 1
ATOM 741 N N . LEU A 1 97 ? -0.676 -3.923 -18.159 1.00 97.25 97 LEU A N 1
ATOM 742 C CA . LEU A 1 97 ? -1.475 -3.912 -16.942 1.00 97.25 97 LEU A CA 1
ATOM 743 C C . LEU A 1 97 ? -2.085 -2.528 -16.715 1.00 97.25 97 LEU A C 1
ATOM 745 O O . LEU A 1 97 ? -1.414 -1.496 -16.739 1.00 97.25 97 LEU A O 1
ATOM 749 N N . SER A 1 98 ? -3.391 -2.515 -16.460 1.00 98.00 98 SER A N 1
ATOM 750 C CA . SER A 1 98 ? -4.069 -1.320 -15.957 1.00 98.00 98 SER A CA 1
ATOM 751 C C . SER A 1 98 ? -3.727 -1.096 -14.484 1.00 98.00 98 SER A C 1
ATOM 753 O O . SER A 1 98 ? -3.321 -2.021 -13.782 1.00 98.00 98 SER A O 1
ATOM 755 N N . ASN A 1 99 ? -3.926 0.132 -14.000 1.00 98.25 99 ASN A N 1
ATOM 756 C CA . ASN A 1 99 ? -3.833 0.410 -12.568 1.00 98.25 99 ASN A CA 1
ATOM 757 C C . ASN A 1 99 ? -4.799 -0.492 -11.788 1.00 98.25 99 ASN A C 1
ATOM 759 O O . ASN A 1 99 ? -5.898 -0.788 -12.263 1.00 98.25 99 ASN A O 1
ATOM 763 N N . ALA A 1 100 ? -4.388 -0.906 -10.593 1.00 98.06 100 ALA A N 1
ATOM 764 C CA . ALA A 1 100 ? -5.127 -1.870 -9.794 1.00 98.06 100 ALA A CA 1
ATOM 765 C C . ALA A 1 100 ? -5.739 -1.224 -8.549 1.00 98.06 100 ALA A C 1
ATOM 767 O O . ALA A 1 100 ? -5.121 -0.387 -7.892 1.00 98.06 100 ALA A O 1
ATOM 768 N N . SER A 1 101 ? -6.944 -1.671 -8.213 1.00 98.44 101 SER A N 1
ATOM 769 C CA . SER A 1 101 ? -7.630 -1.375 -6.959 1.00 98.44 101 SER A CA 1
ATOM 770 C C . SER A 1 101 ? -7.673 -2.651 -6.129 1.00 98.44 101 SER A C 1
ATOM 772 O O . SER A 1 101 ? -8.191 -3.667 -6.589 1.00 98.44 101 SER A O 1
ATOM 774 N N . VAL A 1 102 ? -7.128 -2.606 -4.918 1.00 98.19 102 VAL A N 1
ATOM 775 C CA . VAL A 1 102 ? -7.013 -3.760 -4.021 1.00 98.19 102 VAL A CA 1
ATOM 776 C C . VAL A 1 102 ? -7.723 -3.441 -2.713 1.00 98.19 102 VAL A C 1
ATOM 778 O O . VAL A 1 102 ? -7.499 -2.389 -2.122 1.00 98.19 102 VAL A O 1
ATOM 781 N N . GLY A 1 103 ? -8.586 -4.352 -2.268 1.00 98.12 103 GLY A N 1
ATOM 782 C CA . GLY A 1 103 ? -9.224 -4.295 -0.956 1.00 98.12 103 GLY A CA 1
ATOM 783 C C . GLY A 1 103 ? -8.681 -5.392 -0.050 1.00 98.12 103 GLY A C 1
ATOM 784 O O . GLY A 1 103 ? -8.524 -6.533 -0.486 1.00 98.12 103 GLY A O 1
ATOM 785 N N . LEU A 1 104 ? -8.425 -5.057 1.210 1.00 97.94 104 LEU A N 1
ATOM 786 C CA . LEU A 1 104 ? -8.036 -5.999 2.254 1.00 97.94 104 LEU A CA 1
ATOM 787 C C . LEU A 1 104 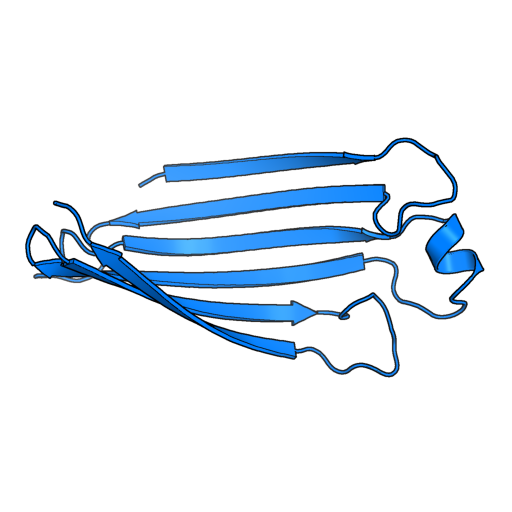? -8.925 -5.789 3.479 1.00 97.94 104 LEU A C 1
ATOM 789 O O . LEU A 1 104 ? -9.340 -4.671 3.779 1.00 97.94 104 LEU A O 1
ATOM 793 N N . LEU A 1 105 ? -9.190 -6.869 4.208 1.00 98.12 105 LEU A N 1
ATOM 794 C CA . LEU A 1 105 ? -9.814 -6.815 5.521 1.00 98.12 105 LEU A CA 1
ATOM 795 C C . LEU A 1 105 ? -8.932 -7.575 6.508 1.00 98.12 105 LEU A C 1
ATOM 797 O O . LEU A 1 105 ? -8.672 -8.763 6.321 1.00 98.12 105 LEU A O 1
ATOM 801 N N . ARG A 1 106 ? -8.468 -6.889 7.551 1.00 97.94 106 ARG A N 1
ATOM 802 C CA . ARG A 1 106 ? -7.730 -7.494 8.662 1.00 97.94 106 ARG A CA 1
ATOM 803 C C . ARG A 1 106 ? -8.620 -7.554 9.897 1.00 97.94 106 ARG A C 1
ATOM 805 O O . ARG A 1 106 ? -9.346 -6.606 10.164 1.00 97.94 106 ARG A O 1
ATOM 812 N N . ALA A 1 107 ? -8.535 -8.638 10.658 1.00 97.81 107 ALA A N 1
ATOM 813 C CA . ALA A 1 107 ? -9.075 -8.717 12.010 1.00 97.81 107 ALA A CA 1
ATOM 814 C C . ALA A 1 107 ? -7.921 -8.978 12.982 1.00 97.81 107 ALA A C 1
ATOM 816 O O . ALA A 1 107 ? -7.063 -9.816 12.697 1.00 97.81 107 ALA A O 1
ATOM 817 N N . GLU A 1 108 ? -7.889 -8.263 14.102 1.00 97.38 108 GLU A N 1
ATOM 818 C CA . GLU A 1 108 ? -6.896 -8.457 15.161 1.00 97.38 108 GLU A CA 1
ATOM 819 C C . GLU A 1 108 ? -7.622 -8.805 16.461 1.00 97.38 108 GLU A C 1
ATOM 821 O O . GLU A 1 108 ? -8.586 -8.132 16.838 1.00 97.38 108 GLU A O 1
ATOM 826 N N . ILE A 1 109 ? -7.159 -9.873 17.115 1.00 97.31 109 ILE A N 1
ATOM 827 C CA . ILE A 1 109 ? -7.724 -10.415 18.353 1.00 97.31 109 ILE A CA 1
ATOM 828 C C . ILE A 1 109 ? -6.628 -10.391 19.420 1.00 97.31 109 ILE A C 1
ATOM 830 O O . ILE A 1 109 ? -5.553 -10.951 19.197 1.00 97.31 109 ILE A O 1
ATOM 834 N N . ALA A 1 110 ? -6.899 -9.759 20.560 1.00 92.88 110 ALA A N 1
ATOM 835 C CA . ALA A 1 110 ? -6.033 -9.789 21.736 1.00 92.88 110 ALA A CA 1
ATOM 836 C C . ALA A 1 110 ? -6.590 -10.790 22.759 1.00 92.88 110 ALA A C 1
ATOM 838 O O . ALA A 1 110 ? -7.788 -10.780 23.040 1.00 92.88 110 ALA A O 1
ATOM 839 N N . ILE A 1 111 ? -5.725 -11.667 23.276 1.00 83.38 111 ILE A N 1
ATOM 840 C CA . ILE A 1 111 ? -6.039 -12.689 24.289 1.00 83.38 111 ILE A CA 1
ATOM 841 C C . ILE A 1 111 ? -5.176 -12.427 25.517 1.00 83.38 111 ILE A C 1
ATOM 843 O O . ILE A 1 111 ? -3.974 -12.137 25.314 1.00 83.38 111 ILE A O 1
#

Foldseek 3Di:
DDKDWDKDADPLDLPDFFGIKIKIKDKDADPDPPRRHKMKMKMKMKTFTHPNNCVVVPPFAGIKMKIKIKIWGDPDPFKIKIKMWIWIDCVSSHPVDDIDIDIDMDMGGDD